Protein AF-A0A5C8VIU9-F1 (afdb_monomer)

Solvent-accessible surface area (backbone atoms only — not comparable to full-atom values): 3653 Å² total; per-residue (Å²): 90,46,34,28,55,30,41,34,51,93,85,52,73,51,71,46,84,79,47,49,79,26,97,40,72,70,55,44,49,49,56,51,49,50,54,47,49,59,50,40,66,68,41,51,82,77,52,82,83,72,70,69,43,80,45,80,42,48,79,88,108

Secondary structure (DSSP, 8-state):
-EEEEEEE-SS-EEE-SS-EE-SSHHHHHHHHHHHHHHHHHHHTTT-TT---EEEEEETT-

Structure (mmCIF, N/CA/C/O backbone):
data_AF-A0A5C8VIU9-F1
#
_entry.id   AF-A0A5C8VIU9-F1
#
loop_
_atom_site.group_PDB
_atom_site.id
_atom_site.type_symbol
_atom_site.label_atom_id
_atom_site.label_alt_id
_atom_site.label_comp_id
_atom_site.label_asym_id
_atom_site.label_entity_id
_atom_site.label_seq_id
_atom_site.pdbx_PDB_ins_code
_atom_site.Cartn_x
_atom_site.Cartn_y
_atom_site.Cartn_z
_atom_site.occupancy
_atom_site.B_iso_or_equiv
_atom_site.auth_seq_id
_atom_site.auth_comp_id
_atom_site.auth_asym_id
_atom_site.auth_atom_id
_atom_site.pdbx_PDB_model_num
ATOM 1 N N . MET A 1 1 ? -6.967 0.351 11.773 1.00 71.94 1 MET A N 1
ATOM 2 C CA . MET A 1 1 ? -7.697 -0.117 10.572 1.00 71.94 1 MET A CA 1
ATOM 3 C C . MET A 1 1 ? -6.724 -0.935 9.755 1.00 71.94 1 MET A C 1
ATOM 5 O O . MET A 1 1 ? -5.577 -0.519 9.638 1.00 71.94 1 MET A O 1
ATOM 9 N N . ARG A 1 2 ? -7.137 -2.100 9.257 1.00 75.81 2 ARG A N 1
ATOM 10 C CA . ARG A 1 2 ? -6.257 -2.937 8.440 1.00 75.81 2 ARG A CA 1
ATOM 11 C C . ARG A 1 2 ? -6.470 -2.612 6.971 1.00 75.81 2 ARG A C 1
ATOM 13 O O . ARG A 1 2 ? -7.613 -2.540 6.518 1.00 75.81 2 ARG A O 1
ATOM 20 N N . PHE A 1 3 ? -5.371 -2.387 6.274 1.00 79.38 3 PHE A N 1
ATOM 21 C CA . PHE A 1 3 ? -5.324 -2.095 4.852 1.00 79.38 3 PHE A CA 1
ATOM 22 C C . PHE A 1 3 ? -4.583 -3.227 4.155 1.00 79.38 3 PHE A C 1
ATOM 24 O O . PHE A 1 3 ? -3.568 -3.699 4.651 1.00 79.38 3 PHE A O 1
ATOM 31 N N . TYR A 1 4 ? -5.102 -3.675 3.028 1.00 81.88 4 TYR A N 1
ATOM 32 C CA . TYR A 1 4 ? -4.502 -4.690 2.180 1.00 81.88 4 TYR A CA 1
ATOM 33 C C . TYR A 1 4 ? -3.955 -4.002 0.938 1.00 81.88 4 TYR A C 1
ATOM 35 O O . TYR A 1 4 ? -4.614 -3.126 0.377 1.00 81.88 4 TYR A O 1
ATOM 43 N N . PHE A 1 5 ? -2.752 -4.387 0.540 1.00 78.56 5 PHE A N 1
ATOM 44 C CA . PHE A 1 5 ? -2.036 -3.794 -0.580 1.00 78.56 5 PHE A CA 1
ATOM 45 C C . PHE A 1 5 ? -1.839 -4.853 -1.654 1.00 78.56 5 PHE A C 1
ATOM 47 O O . PHE A 1 5 ? -0.989 -5.727 -1.529 1.00 78.56 5 PHE A O 1
ATOM 54 N N . ASP A 1 6 ? -2.647 -4.809 -2.700 1.00 80.94 6 ASP A N 1
ATOM 55 C CA . ASP A 1 6 ? -2.489 -5.704 -3.836 1.00 80.94 6 ASP A CA 1
ATOM 56 C C . ASP A 1 6 ? -1.660 -5.004 -4.908 1.00 80.94 6 ASP A C 1
ATOM 58 O O . ASP A 1 6 ? -1.898 -3.845 -5.239 1.00 80.94 6 ASP A O 1
ATOM 62 N N . PHE A 1 7 ? -0.672 -5.708 -5.439 1.00 78.81 7 PHE A N 1
ATOM 63 C CA . PHE A 1 7 ? 0.185 -5.222 -6.508 1.00 78.81 7 PHE A CA 1
ATOM 64 C C . PHE A 1 7 ? -0.194 -5.942 -7.795 1.00 78.81 7 PHE A C 1
ATOM 66 O O . PHE A 1 7 ? -0.115 -7.167 -7.866 1.00 78.81 7 PHE A O 1
ATOM 73 N N . GLU A 1 8 ? -0.606 -5.197 -8.814 1.00 79.62 8 GLU A N 1
ATOM 74 C CA . GLU A 1 8 ? -1.016 -5.748 -10.105 1.00 79.62 8 GLU A CA 1
ATOM 75 C C . GLU A 1 8 ? -0.203 -5.106 -11.229 1.00 79.62 8 GLU A C 1
ATOM 77 O O . GLU A 1 8 ? -0.121 -3.886 -11.321 1.00 79.62 8 GLU A O 1
ATOM 82 N N . ASN A 1 9 ? 0.379 -5.916 -12.108 1.00 73.25 9 ASN A N 1
ATOM 83 C CA . ASN A 1 9 ? 1.202 -5.460 -13.237 1.00 73.25 9 ASN A CA 1
ATOM 84 C C . ASN A 1 9 ? 0.607 -5.886 -14.592 1.00 73.25 9 ASN A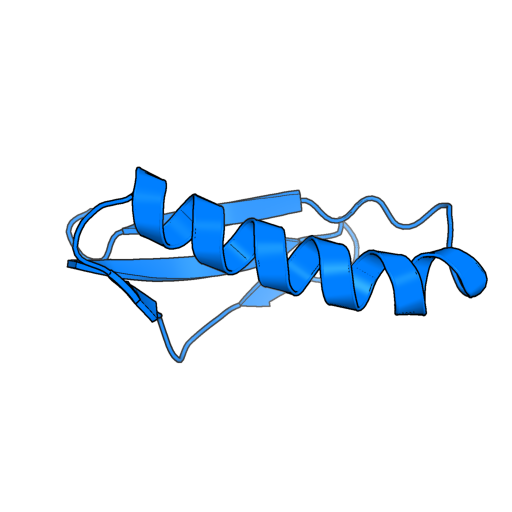 C 1
ATOM 86 O O . ASN A 1 9 ? 1.302 -6.036 -15.591 1.00 73.25 9 ASN A O 1
ATOM 90 N N . GLY A 1 10 ? -0.697 -6.177 -14.621 1.00 68.75 10 GLY A N 1
ATOM 91 C CA . GLY A 1 10 ? -1.421 -6.659 -15.804 1.00 68.75 10 GLY A CA 1
ATOM 92 C C . GLY A 1 10 ? -1.139 -8.120 -16.185 1.00 68.75 10 GLY A C 1
ATOM 93 O O . GLY A 1 10 ? -2.059 -8.809 -16.618 1.00 68.75 10 GLY A O 1
ATOM 94 N N . GLU A 1 11 ? 0.087 -8.606 -15.984 1.00 72.50 11 GLU A N 1
ATOM 95 C CA . GLU A 1 11 ? 0.481 -10.008 -16.197 1.00 72.50 11 GLU A CA 1
ATOM 96 C C . GLU A 1 11 ? 0.440 -10.822 -14.892 1.00 72.50 11 GLU A C 1
ATOM 98 O O . GLU A 1 11 ? 0.007 -11.975 -14.877 1.00 72.50 11 GLU A O 1
ATOM 103 N N . GLU A 1 12 ? 0.802 -10.188 -13.774 1.00 71.62 12 GLU A N 1
ATOM 104 C CA . GLU A 1 12 ? 0.827 -10.799 -12.445 1.00 71.62 12 GLU A CA 1
ATOM 105 C C . GLU A 1 12 ? 0.062 -9.951 -11.423 1.00 71.62 12 GLU A C 1
ATOM 107 O O . GLU A 1 12 ? 0.042 -8.720 -11.493 1.00 71.62 12 GLU A O 1
ATOM 112 N N . ALA A 1 13 ? -0.569 -10.632 -10.463 1.00 76.50 13 ALA A N 1
ATOM 113 C CA . ALA A 1 13 ? -1.272 -10.019 -9.342 1.00 76.50 13 ALA A CA 1
ATOM 114 C C . ALA A 1 13 ? -0.787 -10.640 -8.027 1.00 76.50 13 ALA A C 1
ATOM 116 O O . ALA A 1 13 ? -1.074 -11.802 -7.722 1.00 76.50 13 ALA A O 1
ATOM 117 N N . VAL A 1 14 ? -0.062 -9.856 -7.235 1.00 78.56 14 VAL A N 1
ATOM 118 C CA . VAL A 1 14 ? 0.414 -10.221 -5.902 1.00 78.56 14 VAL A CA 1
ATOM 119 C C . VAL A 1 14 ? -0.560 -9.652 -4.884 1.00 78.56 14 VAL A C 1
ATOM 121 O O . VAL A 1 14 ? -0.620 -8.446 -4.658 1.00 78.56 14 VAL A O 1
ATOM 124 N N . ARG A 1 15 ? -1.350 -10.532 -4.267 1.00 77.81 15 ARG A N 1
ATOM 125 C CA . ARG A 1 15 ? -2.304 -10.134 -3.232 1.00 77.81 15 ARG A CA 1
ATOM 126 C C . ARG A 1 15 ? -1.673 -10.194 -1.858 1.00 77.81 15 ARG A C 1
ATOM 128 O O . ARG A 1 15 ? -1.258 -11.271 -1.418 1.00 77.81 15 ARG A O 1
ATOM 135 N N . ASP A 1 16 ? -1.677 -9.072 -1.153 1.00 77.44 16 ASP A N 1
ATOM 136 C CA . ASP A 1 16 ? -1.288 -9.070 0.246 1.00 77.44 16 ASP A CA 1
ATOM 137 C C . ASP A 1 16 ? -2.403 -9.681 1.105 1.00 77.44 16 ASP A C 1
ATOM 139 O O . ASP A 1 16 ? -3.498 -9.140 1.257 1.00 77.44 16 ASP A O 1
ATOM 143 N N . ASN A 1 17 ? -2.114 -10.854 1.668 1.00 72.00 17 ASN A N 1
ATOM 144 C CA . ASN A 1 17 ? -2.990 -11.529 2.627 1.00 72.00 17 ASN 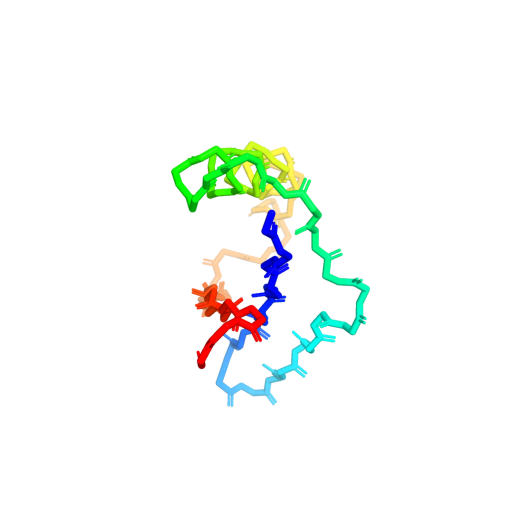A CA 1
ATOM 145 C C . ASN A 1 17 ? -2.639 -11.160 4.076 1.00 72.00 17 ASN A C 1
ATOM 147 O O . ASN A 1 17 ? -3.398 -11.485 4.994 1.00 72.00 17 ASN A O 1
ATOM 151 N N . SER A 1 18 ? -1.492 -10.504 4.292 1.00 72.31 18 SER A N 1
ATOM 152 C CA . SER A 1 18 ? -1.027 -10.140 5.625 1.00 72.31 18 SER A CA 1
ATOM 153 C C . SER A 1 18 ? -1.769 -8.911 6.129 1.00 72.31 18 SER A C 1
ATOM 155 O O . SER A 1 18 ? -2.268 -8.939 7.245 1.00 72.31 18 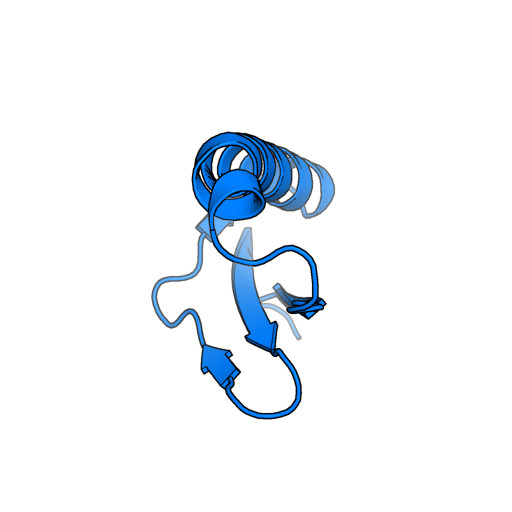SER A O 1
ATOM 157 N N . GLY A 1 19 ? -1.985 -7.896 5.296 1.00 69.00 19 GLY A N 1
ATOM 158 C CA . GLY A 1 19 ? -2.697 -6.672 5.640 1.00 69.00 19 GLY A CA 1
ATOM 159 C C . GLY A 1 19 ? -1.962 -5.860 6.708 1.00 69.00 19 GLY A C 1
ATOM 160 O O . GLY A 1 19 ? -1.672 -6.335 7.803 1.00 69.00 19 GLY A O 1
ATOM 161 N N . PHE A 1 20 ? -1.706 -4.595 6.428 1.00 74.12 20 PHE A N 1
ATOM 162 C CA . PHE A 1 20 ? -1.011 -3.690 7.327 1.00 74.12 20 PHE A CA 1
ATOM 163 C C . PHE A 1 20 ? -1.984 -2.980 8.270 1.00 74.12 20 PHE A C 1
ATOM 165 O O . PHE A 1 20 ? -3.009 -2.440 7.842 1.00 74.12 20 PHE A O 1
ATOM 172 N N . GLU A 1 21 ? -1.669 -2.940 9.563 1.00 76.69 21 GLU A N 1
ATOM 173 C CA . GLU A 1 21 ? -2.477 -2.218 10.540 1.00 76.69 21 GLU A CA 1
ATOM 174 C C . GLU A 1 21 ? -1.994 -0.771 10.664 1.00 76.69 21 GLU A C 1
ATOM 176 O O . GLU A 1 21 ? -0.912 -0.502 11.176 1.00 76.69 21 GLU A O 1
ATOM 181 N N . ALA A 1 22 ? -2.813 0.178 10.212 1.00 75.75 22 ALA A N 1
ATOM 182 C CA . ALA A 1 22 ? -2.500 1.598 10.299 1.00 75.75 22 ALA A CA 1
ATOM 183 C C . ALA A 1 22 ? -3.591 2.384 11.025 1.00 75.75 22 ALA A C 1
ATOM 185 O O . ALA A 1 22 ? -4.777 2.024 11.046 1.00 75.75 22 ALA A O 1
ATOM 186 N N . ALA A 1 23 ? -3.189 3.527 11.575 1.00 77.56 23 ALA A N 1
ATOM 187 C CA . ALA A 1 23 ? -4.106 4.480 12.184 1.00 77.56 23 ALA A CA 1
ATOM 188 C C . ALA A 1 23 ? -5.014 5.174 11.147 1.00 77.56 23 ALA A C 1
ATOM 190 O O . ALA A 1 23 ? -6.101 5.632 11.492 1.00 77.56 23 ALA A O 1
ATOM 191 N N . SER A 1 24 ? -4.594 5.271 9.878 1.00 78.38 24 SER A N 1
ATOM 192 C CA . SER A 1 24 ? -5.335 5.933 8.790 1.00 78.38 24 SER A CA 1
ATOM 193 C C . SER A 1 24 ? -4.803 5.531 7.412 1.00 78.38 24 SER A C 1
ATOM 195 O O . SER A 1 24 ? -3.614 5.244 7.287 1.00 78.38 24 SER A O 1
ATOM 197 N N . LEU A 1 25 ? -5.646 5.619 6.371 1.00 75.12 25 LEU A N 1
ATOM 198 C CA . LEU A 1 25 ? -5.270 5.331 4.974 1.00 75.12 25 LEU A CA 1
ATOM 199 C C . LEU A 1 25 ? -4.047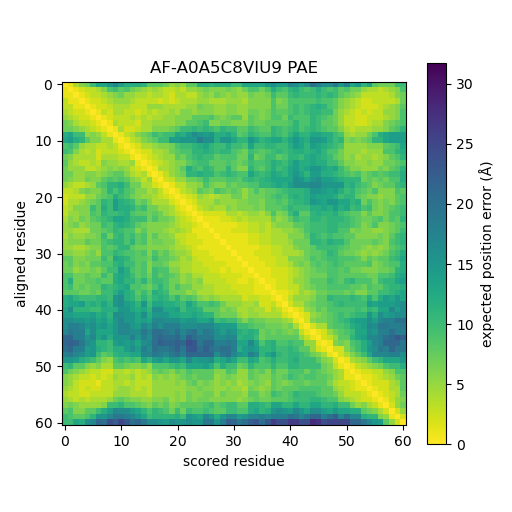 6.145 4.533 1.00 75.12 25 LEU A C 1
ATOM 201 O O . LEU A 1 25 ? -3.146 5.613 3.904 1.00 75.12 25 LEU A O 1
ATOM 205 N N . LYS A 1 26 ? -3.981 7.427 4.915 1.00 79.44 26 LYS A N 1
ATOM 206 C CA . LYS A 1 26 ? -2.850 8.306 4.586 1.00 79.44 26 LYS A CA 1
ATOM 207 C C . LYS A 1 26 ? -1.529 7.832 5.202 1.00 79.44 26 LYS A C 1
ATOM 209 O O . LYS A 1 26 ? -0.495 7.968 4.566 1.00 79.44 26 LYS A O 1
ATOM 214 N N . GLN A 1 27 ? -1.568 7.298 6.423 1.00 78.25 27 GLN A N 1
ATOM 215 C CA . GLN A 1 27 ? -0.376 6.768 7.086 1.00 78.25 27 GLN A CA 1
ATOM 216 C C . GLN A 1 27 ? 0.021 5.421 6.479 1.00 78.25 27 GLN A C 1
ATOM 218 O O . GLN A 1 27 ? 1.187 5.221 6.188 1.00 78.25 27 GLN A O 1
ATOM 223 N N . ALA A 1 28 ? -0.957 4.552 6.207 1.00 79.44 28 ALA A N 1
ATOM 224 C CA . ALA A 1 28 ? -0.728 3.280 5.525 1.00 79.44 28 ALA A CA 1
ATOM 225 C C . ALA A 1 28 ? -0.103 3.487 4.137 1.00 79.44 28 ALA A C 1
ATOM 227 O O . ALA A 1 28 ? 0.833 2.792 3.770 1.00 79.44 28 ALA A O 1
ATOM 228 N N . LEU A 1 29 ? -0.606 4.471 3.384 1.00 78.31 29 LEU A N 1
ATOM 229 C CA . LEU A 1 29 ? -0.082 4.826 2.072 1.00 78.31 29 LEU A CA 1
ATOM 230 C C . LEU A 1 29 ? 1.323 5.422 2.172 1.00 78.31 29 LEU A C 1
ATOM 232 O O . LEU A 1 29 ? 2.138 5.127 1.314 1.00 78.31 29 LEU A O 1
ATOM 236 N N . ALA A 1 30 ? 1.604 6.246 3.187 1.00 81.00 30 ALA A N 1
ATOM 237 C CA . ALA A 1 30 ? 2.934 6.815 3.393 1.00 81.00 30 ALA A CA 1
ATOM 238 C C . ALA A 1 30 ? 3.970 5.728 3.711 1.00 81.00 30 ALA A C 1
AT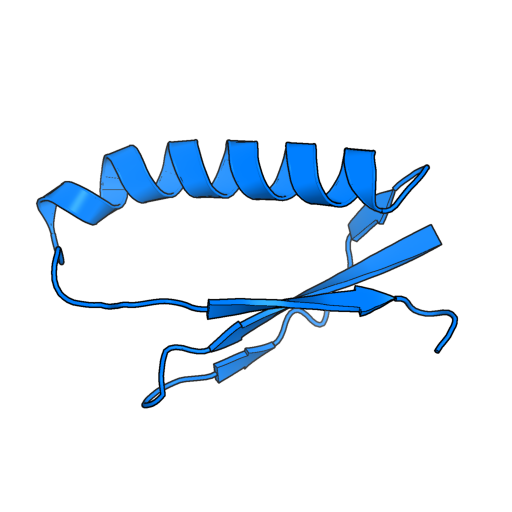OM 240 O O . ALA A 1 30 ? 4.996 5.696 3.049 1.00 81.00 30 ALA A O 1
ATOM 241 N N . ASP A 1 31 ? 3.668 4.814 4.639 1.00 77.25 31 ASP A N 1
ATOM 242 C CA . ASP A 1 31 ? 4.515 3.651 4.953 1.00 77.25 31 ASP A CA 1
ATOM 243 C C . ASP A 1 31 ? 4.724 2.763 3.718 1.00 77.25 31 ASP A C 1
ATOM 245 O O . ASP A 1 3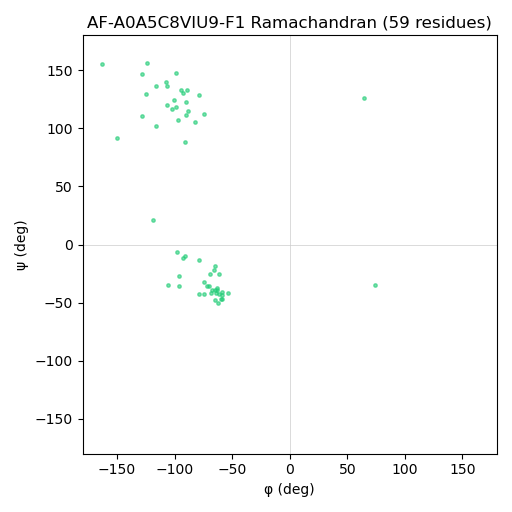1 ? 5.846 2.392 3.390 1.00 77.25 31 ASP A O 1
ATOM 249 N N . ALA A 1 32 ? 3.643 2.454 2.992 1.00 76.75 32 ALA A N 1
ATOM 250 C CA . ALA A 1 32 ? 3.728 1.635 1.788 1.00 76.75 32 ALA A CA 1
ATOM 251 C C . ALA A 1 32 ? 4.546 2.321 0.684 1.00 76.75 32 ALA A C 1
ATOM 253 O O . ALA A 1 32 ? 5.351 1.663 0.038 1.00 76.75 32 ALA A O 1
ATOM 254 N N . LEU A 1 33 ? 4.367 3.629 0.471 1.00 77.50 33 LEU A N 1
ATOM 255 C CA . LEU A 1 33 ? 5.165 4.408 -0.480 1.00 77.50 33 LEU A CA 1
ATOM 256 C C . LEU A 1 33 ? 6.636 4.457 -0.086 1.00 77.50 33 LEU A C 1
ATOM 258 O O . LEU A 1 33 ? 7.467 4.392 -0.978 1.00 77.50 33 LEU A O 1
ATOM 262 N N . ASP A 1 34 ? 6.949 4.574 1.202 1.00 80.50 34 ASP A N 1
ATOM 263 C CA . ASP A 1 34 ? 8.327 4.600 1.699 1.00 80.50 34 ASP A CA 1
ATOM 264 C C . ASP A 1 34 ? 9.034 3.278 1.375 1.00 80.50 34 ASP A C 1
ATOM 266 O O . ASP A 1 34 ? 10.051 3.272 0.687 1.00 80.50 34 ASP A O 1
ATOM 270 N N . VAL A 1 35 ? 8.398 2.150 1.709 1.00 77.31 35 VAL A N 1
ATOM 271 C CA . VAL A 1 35 ? 8.894 0.807 1.367 1.00 77.31 35 VAL A CA 1
ATOM 272 C C . VAL A 1 35 ? 8.981 0.605 -0.148 1.00 77.31 35 VAL A C 1
ATOM 274 O O . VAL A 1 35 ? 9.958 0.046 -0.639 1.00 77.31 35 VAL A O 1
ATOM 277 N N . ILE A 1 36 ? 7.980 1.053 -0.915 1.00 73.50 36 ILE A N 1
ATOM 278 C CA . ILE A 1 36 ? 8.006 0.955 -2.381 1.00 73.50 36 ILE A CA 1
ATOM 279 C C . ILE A 1 36 ? 9.133 1.805 -2.953 1.00 73.50 36 ILE A C 1
ATOM 281 O O . ILE A 1 36 ? 9.751 1.367 -3.907 1.00 73.50 36 ILE A O 1
ATOM 285 N N . LEU A 1 37 ? 9.405 2.992 -2.415 1.00 73.31 37 LEU A N 1
ATOM 286 C CA . LEU A 1 37 ? 10.501 3.842 -2.873 1.00 73.31 37 LEU A CA 1
ATOM 287 C C . LEU A 1 37 ? 11.858 3.222 -2.541 1.00 73.31 37 LEU A C 1
ATOM 289 O O . LEU A 1 37 ? 12.718 3.211 -3.417 1.00 73.31 37 LEU A O 1
ATOM 293 N N . GLU A 1 38 ? 12.024 2.647 -1.347 1.00 71.25 38 GLU A N 1
ATOM 294 C CA . GLU A 1 38 ? 13.234 1.892 -0.994 1.00 71.25 38 GLU A CA 1
ATOM 295 C C . GLU A 1 38 ? 13.445 0.704 -1.946 1.00 71.25 38 GLU A C 1
ATOM 297 O O . GLU A 1 38 ? 14.526 0.525 -2.504 1.00 71.25 38 GLU A O 1
ATOM 302 N N . VAL A 1 39 ? 12.396 -0.079 -2.207 1.00 68.44 39 VAL A N 1
ATOM 303 C CA . VAL A 1 39 ? 12.475 -1.240 -3.107 1.00 68.44 39 VAL A CA 1
ATOM 304 C C . VAL A 1 39 ? 12.602 -0.816 -4.574 1.00 68.44 39 VAL A C 1
ATOM 306 O O . VAL A 1 39 ? 13.287 -1.480 -5.348 1.00 68.44 39 VAL A O 1
ATOM 309 N N . ALA A 1 40 ? 11.961 0.274 -4.992 1.00 67.00 40 ALA A N 1
ATOM 310 C CA . ALA A 1 40 ? 12.031 0.789 -6.355 1.00 67.00 40 ALA A CA 1
ATOM 311 C C . ALA A 1 40 ? 13.406 1.373 -6.661 1.00 67.00 40 ALA A C 1
ATOM 313 O O . ALA A 1 40 ? 13.872 1.196 -7.780 1.00 67.00 40 ALA A O 1
ATOM 314 N N . GLU A 1 41 ? 14.075 2.015 -5.701 1.00 64.69 41 GLU A N 1
ATOM 315 C CA . GLU A 1 41 ? 15.471 2.430 -5.869 1.00 64.69 41 GLU A CA 1
ATOM 316 C C . GLU A 1 41 ? 16.367 1.212 -6.159 1.00 64.69 41 GLU A C 1
ATOM 318 O O . GLU A 1 41 ? 17.175 1.257 -7.083 1.00 64.69 41 GLU A O 1
ATOM 323 N N . GLU A 1 42 ? 16.132 0.085 -5.478 1.00 61.16 42 GLU A N 1
ATOM 324 C CA . GLU A 1 42 ? 16.856 -1.178 -5.697 1.00 61.16 42 GLU A CA 1
ATOM 325 C C . GLU A 1 42 ? 16.434 -1.914 -6.996 1.00 61.16 42 GLU A C 1
ATOM 327 O O . GLU A 1 42 ? 17.240 -2.579 -7.655 1.00 61.16 42 GLU A O 1
ATOM 332 N N . THR A 1 43 ? 15.166 -1.795 -7.410 1.00 58.12 43 THR A N 1
ATOM 333 C CA . THR A 1 43 ? 14.582 -2.571 -8.526 1.00 58.12 43 THR A CA 1
ATOM 334 C C . THR A 1 43 ? 14.600 -1.829 -9.868 1.00 58.12 43 THR A C 1
ATOM 336 O O . THR A 1 43 ? 14.665 -2.471 -10.921 1.00 58.12 43 THR A O 1
ATOM 339 N N . ALA A 1 44 ? 14.584 -0.491 -9.874 1.00 56.41 44 ALA A N 1
ATOM 340 C CA . ALA A 1 44 ? 14.609 0.329 -11.091 1.00 56.41 44 ALA A CA 1
ATOM 341 C C . ALA A 1 44 ? 15.879 0.101 -11.924 1.00 56.41 44 ALA A C 1
ATOM 343 O O . ALA A 1 44 ? 15.848 0.249 -13.145 1.00 56.41 44 ALA A O 1
ATOM 344 N N . GLU A 1 45 ? 16.973 -0.334 -11.292 1.00 5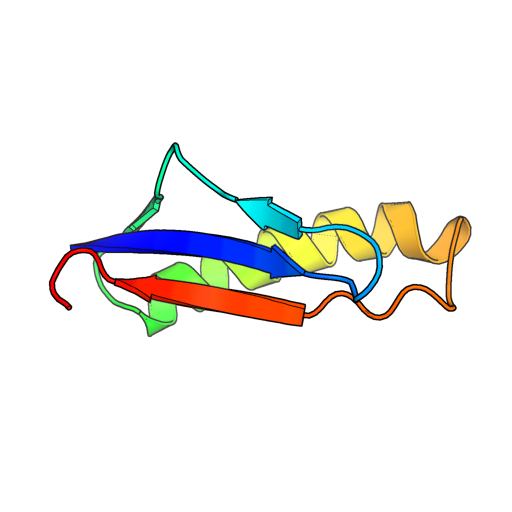7.25 45 GLU A N 1
ATOM 345 C CA . GLU A 1 45 ? 18.191 -0.755 -11.990 1.00 57.25 45 GLU A CA 1
ATOM 346 C C . GLU A 1 45 ? 17.991 -2.026 -12.839 1.00 57.25 45 GLU A C 1
ATOM 348 O O . GLU A 1 45 ? 18.743 -2.258 -13.786 1.00 57.25 45 GLU A O 1
ATOM 353 N N . ASN A 1 46 ? 16.976 -2.844 -12.538 1.00 56.25 46 ASN A N 1
ATOM 354 C CA . ASN A 1 46 ? 16.759 -4.142 -13.177 1.00 56.25 46 ASN A CA 1
ATOM 355 C C . ASN A 1 46 ? 15.602 -4.168 -14.187 1.00 56.25 46 ASN A C 1
ATOM 357 O O . AS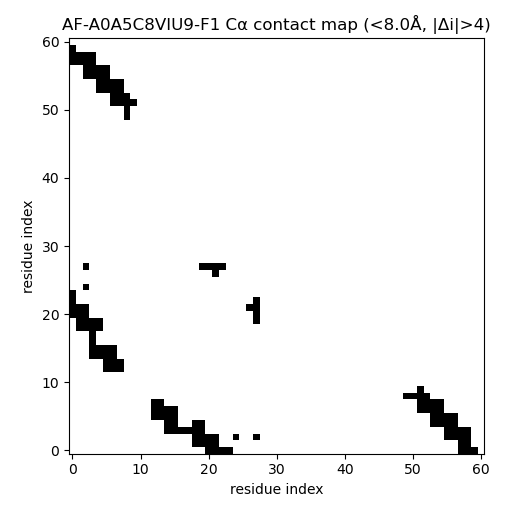N A 1 46 ? 15.713 -4.903 -15.172 1.00 56.25 46 ASN A O 1
ATOM 361 N N . ARG A 1 47 ? 14.502 -3.422 -13.984 1.00 56.53 47 ARG A N 1
ATOM 362 C CA . ARG A 1 47 ? 13.333 -3.435 -14.896 1.00 56.53 47 ARG A CA 1
ATOM 363 C C . ARG A 1 47 ? 12.565 -2.101 -14.926 1.00 56.53 47 ARG A C 1
ATOM 365 O O . ARG A 1 47 ? 11.643 -1.916 -14.138 1.00 56.53 47 ARG A O 1
ATOM 372 N N . PRO A 1 48 ? 12.901 -1.184 -15.850 1.00 58.09 48 PRO A N 1
ATOM 373 C CA . PRO A 1 48 ? 12.250 0.126 -15.950 1.00 58.09 48 PRO A CA 1
ATOM 374 C C . PRO A 1 48 ? 10.875 0.121 -16.652 1.00 58.09 48 PRO A C 1
ATOM 376 O O . PRO A 1 48 ? 10.162 1.116 -16.561 1.00 58.09 48 PRO A O 1
ATOM 379 N N . ASP A 1 49 ? 10.493 -0.960 -17.343 1.00 61.56 49 ASP A N 1
ATOM 380 C CA . ASP A 1 49 ? 9.246 -1.040 -18.133 1.00 61.56 49 ASP A CA 1
ATOM 381 C C . ASP A 1 49 ? 8.070 -1.726 -17.405 1.00 61.56 49 ASP A C 1
ATOM 383 O O . ASP A 1 49 ? 6.945 -1.729 -17.908 1.00 61.56 49 ASP A O 1
ATOM 387 N N . ASP A 1 50 ? 8.288 -2.292 -16.216 1.00 66.38 50 ASP A N 1
ATOM 388 C CA . ASP A 1 50 ? 7.233 -2.961 -15.449 1.00 66.38 50 ASP A CA 1
ATOM 389 C C . ASP A 1 50 ? 6.395 -1.930 -14.667 1.00 66.38 50 ASP A C 1
ATOM 391 O O . ASP A 1 50 ? 6.834 -1.358 -13.667 1.00 66.38 50 ASP A O 1
ATOM 395 N N . THR A 1 51 ? 5.170 -1.666 -15.135 1.00 69.88 51 THR A N 1
ATOM 396 C CA . THR A 1 51 ? 4.253 -0.690 -14.522 1.00 69.88 51 THR A CA 1
ATOM 397 C C . THR A 1 51 ? 3.355 -1.363 -13.484 1.00 69.88 51 THR A C 1
ATOM 399 O O . THR A 1 51 ? 2.224 -1.761 -13.766 1.00 69.88 51 THR A O 1
ATOM 402 N N . TRP A 1 52 ? 3.837 -1.435 -12.246 1.00 73.19 52 TRP A N 1
ATOM 403 C CA . TRP A 1 52 ? 3.068 -1.991 -11.136 1.00 73.19 52 TRP A CA 1
ATOM 404 C C . TRP A 1 52 ? 2.041 -0.988 -10.598 1.00 73.19 52 TRP A C 1
ATOM 406 O O . TRP A 1 52 ? 2.357 0.153 -10.261 1.00 73.19 52 TRP A O 1
ATOM 416 N N . THR A 1 53 ? 0.795 -1.434 -10.482 1.00 77.00 53 THR A N 1
ATOM 417 C CA . THR A 1 53 ? -0.315 -0.689 -9.887 1.00 77.00 53 THR A CA 1
ATOM 418 C C . THR A 1 53 ? -0.549 -1.176 -8.462 1.00 77.00 53 THR A C 1
ATOM 420 O O . THR A 1 53 ? -0.790 -2.360 -8.238 1.00 77.00 53 THR A O 1
ATOM 423 N N . LEU A 1 54 ? -0.505 -0.254 -7.498 1.00 78.06 54 LEU A N 1
ATOM 424 C CA . LEU A 1 54 ? -0.849 -0.516 -6.101 1.00 78.06 54 LEU A CA 1
ATOM 425 C C . LEU A 1 54 ? -2.348 -0.290 -5.874 1.00 78.06 54 LEU A C 1
ATOM 427 O O . LEU A 1 54 ? -2.835 0.840 -5.950 1.00 78.06 54 LEU A O 1
ATOM 431 N N . VAL A 1 55 ? -3.070 -1.352 -5.539 1.00 78.50 55 VAL A N 1
ATOM 432 C CA . VAL A 1 55 ? -4.480 -1.315 -5.152 1.00 78.50 55 VAL A CA 1
ATOM 433 C C . VAL A 1 55 ? -4.573 -1.443 -3.637 1.00 78.50 55 VAL A C 1
ATOM 435 O O . VAL A 1 55 ? -4.206 -2.460 -3.057 1.00 78.50 55 VAL A O 1
ATOM 438 N N . VAL A 1 56 ? -5.082 -0.401 -2.980 1.00 75.25 56 VAL A N 1
ATOM 439 C CA . VAL A 1 56 ? -5.276 -0.397 -1.524 1.00 75.25 56 VAL A CA 1
ATOM 440 C C . VAL A 1 56 ? -6.731 -0.723 -1.208 1.00 75.25 56 VAL A C 1
ATOM 442 O O . VAL A 1 56 ? -7.631 0.027 -1.588 1.00 75.25 56 VAL A O 1
ATOM 445 N N . ARG A 1 57 ? -6.966 -1.824 -0.492 1.00 78.81 57 ARG A N 1
ATOM 446 C CA . ARG A 1 57 ? -8.284 -2.221 0.026 1.00 78.81 57 ARG A CA 1
ATOM 447 C C . ARG A 1 57 ? -8.327 -2.024 1.532 1.00 78.81 57 ARG A C 1
ATOM 449 O O . ARG A 1 57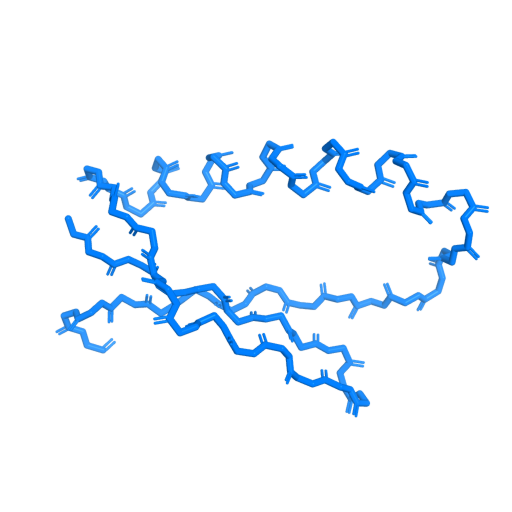 ? -7.363 -2.335 2.223 1.00 78.81 57 ARG A O 1
ATOM 456 N N . ASP A 1 58 ? -9.436 -1.541 2.071 1.00 76.94 58 ASP A N 1
ATOM 457 C CA . ASP A 1 58 ? -9.612 -1.454 3.519 1.00 76.94 58 ASP A CA 1
ATOM 458 C C . ASP A 1 58 ? -10.445 -2.638 4.039 1.00 76.94 58 ASP A C 1
ATOM 460 O O . ASP A 1 58 ? -11.314 -3.160 3.350 1.00 76.94 58 ASP A O 1
ATOM 464 N N . GLN A 1 59 ? -10.177 -3.108 5.263 1.00 69.62 59 GLN A N 1
ATOM 465 C CA . GLN A 1 59 ? -10.923 -4.229 5.859 1.00 69.62 59 GLN A CA 1
ATOM 466 C C . GLN A 1 59 ? -12.410 -3.902 6.099 1.00 69.62 59 GLN A C 1
ATOM 468 O O . GLN A 1 59 ? -13.222 -4.800 6.325 1.00 69.62 59 GLN A O 1
ATOM 473 N N . THR A 1 60 ? -12.774 -2.622 6.112 1.00 60.88 60 THR A N 1
ATOM 474 C CA . THR A 1 60 ? -14.122 -2.146 6.415 1.00 60.88 60 THR A CA 1
ATOM 475 C C . THR A 1 60 ? -15.032 -1.989 5.191 1.00 60.88 60 THR A C 1
ATOM 477 O O . THR A 1 60 ? -16.241 -1.865 5.423 1.00 60.88 60 THR A O 1
ATOM 480 N N . ARG A 1 61 ? -14.548 -2.087 3.936 1.00 45.03 61 ARG A N 1
ATOM 481 C CA . ARG A 1 61 ? -15.393 -2.346 2.750 1.00 45.03 61 ARG A CA 1
ATOM 482 C C . ARG A 1 61 ? -14.658 -2.704 1.459 1.00 45.03 61 ARG A C 1
ATOM 484 O O . ARG A 1 61 ? -13.675 -2.026 1.110 1.00 45.03 61 ARG A O 1
#

Radius of gyration: 12.33 Å; Cα contacts (8 Å, |Δi|>4): 73; chains: 1; bounding box: 34×20×30 Å

Nearest PDB structures (foldseek):
  4v6u-assembly1_Bl  TM=3.858E-01  e=6.367E+00  Pyrococcus furiosus DSM 3638

pLDDT: mean 72.35, std 7.94, range [45.03, 81.88]

Sequence (61 aa):
MRFYFDFENGEEAVRDNSGFEAASLKQALADALDVILEVAEETAENRPDDTWTLVVRDQTR

Mean predicted aligned error: 8.19 Å

Foldseek 3Di:
DWKWKWKDQPVDIRTRPPTDDDPDPVVVVVVVVVVCVVVCVVCCVPDVPRDIDIDIDDPVD